Protein AF-A0A958KZ45-F1 (afdb_monomer_lite)

Foldseek 3Di:
DCPVLLVVLLVLVLQQQPDPVQQVAADLVCQQDPDPPHPGGHRPDDSVSNVVSLVVCVVVPQWHWDADPNDTGIHGPDPPPPPPPPCPDDD

Structure (mmCIF, N/CA/C/O backbone):
data_AF-A0A958KZ45-F1
#
_entry.id   AF-A0A958KZ45-F1
#
loop_
_atom_site.group_PDB
_atom_site.id
_atom_site.type_symbol
_atom_site.label_atom_id
_atom_site.label_alt_id
_atom_site.label_comp_id
_atom_site.label_asym_id
_atom_site.label_entity_id
_atom_site.label_seq_id
_atom_site.pdbx_PDB_ins_code
_atom_site.Cartn_x
_atom_site.Cartn_y
_atom_site.Cartn_z
_atom_site.occupancy
_atom_site.B_iso_or_equiv
_atom_site.auth_seq_id
_atom_site.auth_comp_id
_atom_site.auth_asym_id
_atom_site.auth_atom_id
_atom_site.pdbx_PDB_model_num
ATOM 1 N N . MET A 1 1 ? -16.585 16.253 4.698 1.00 50.50 1 MET A N 1
ATOM 2 C CA . MET A 1 1 ? -16.849 15.315 3.584 1.00 50.50 1 MET A CA 1
ATOM 3 C C . MET A 1 1 ? -15.533 14.641 3.187 1.00 50.50 1 MET A C 1
ATOM 5 O O . MET A 1 1 ? -15.089 14.784 2.063 1.00 50.50 1 MET A O 1
ATOM 9 N N . GLU A 1 2 ? -14.867 13.967 4.131 1.00 53.09 2 GLU A N 1
ATOM 10 C CA . GLU A 1 2 ? -13.486 13.459 3.954 1.00 53.09 2 GLU A CA 1
ATOM 11 C C . GLU A 1 2 ? -13.426 11.918 3.860 1.00 53.09 2 GLU A C 1
ATOM 13 O O . GLU A 1 2 ? -12.372 11.345 3.597 1.00 53.09 2 GLU A O 1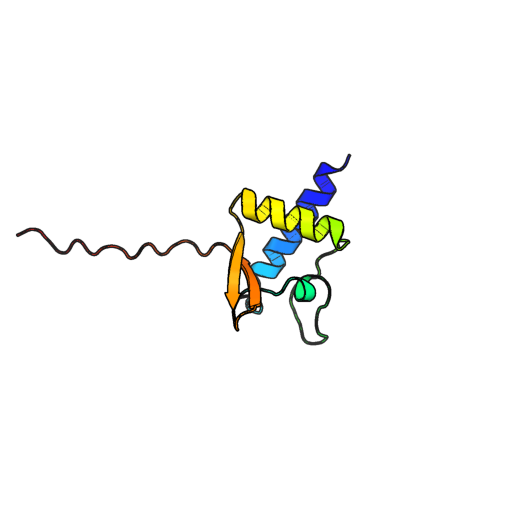
ATOM 18 N N . SER A 1 3 ? -14.562 11.243 4.074 1.00 56.31 3 SER A N 1
ATOM 19 C CA . SER A 1 3 ? -14.640 9.784 4.202 1.00 56.31 3 SER A CA 1
ATOM 20 C C . SER A 1 3 ? -14.555 9.061 2.853 1.00 56.31 3 SER A C 1
ATOM 22 O O . SER A 1 3 ? -13.781 8.124 2.725 1.00 56.31 3 SER A O 1
ATOM 24 N N . THR A 1 4 ? -15.220 9.570 1.810 1.00 61.44 4 THR A N 1
ATOM 25 C CA . THR A 1 4 ? -15.278 8.916 0.489 1.00 61.44 4 THR A CA 1
ATOM 26 C C . THR A 1 4 ? -13.950 8.939 -0.269 1.00 61.44 4 THR A C 1
ATOM 28 O O . THR A 1 4 ? -13.623 7.986 -0.963 1.00 61.44 4 THR A O 1
ATOM 31 N N . ALA A 1 5 ? -13.158 10.006 -0.112 1.00 66.56 5 ALA A N 1
ATOM 32 C CA . ALA A 1 5 ? -11.839 10.113 -0.740 1.00 66.56 5 ALA A CA 1
ATOM 33 C C . ALA A 1 5 ? -10.801 9.182 -0.095 1.00 66.56 5 ALA A C 1
ATOM 35 O O . ALA A 1 5 ? -9.817 8.823 -0.725 1.00 66.56 5 ALA A O 1
ATOM 36 N N . THR A 1 6 ? -10.992 8.812 1.175 1.00 75.00 6 THR A N 1
ATOM 37 C CA . THR A 1 6 ? -10.087 7.871 1.847 1.00 75.00 6 THR A CA 1
ATOM 38 C C . THR A 1 6 ? -10.420 6.434 1.454 1.00 75.00 6 THR A C 1
ATOM 40 O O . THR A 1 6 ? -9.506 5.646 1.244 1.00 75.00 6 THR A O 1
ATOM 43 N N . GLU A 1 7 ? -11.708 6.106 1.309 1.00 83.38 7 GLU A N 1
ATOM 44 C CA . GLU A 1 7 ? -12.163 4.790 0.840 1.00 83.38 7 GLU A CA 1
ATOM 45 C C . GLU A 1 7 ? -11.667 4.494 -0.579 1.00 83.38 7 GLU A C 1
ATOM 47 O O . GLU A 1 7 ? -11.042 3.461 -0.786 1.00 83.38 7 GLU A O 1
ATOM 52 N N . SER A 1 8 ? -11.784 5.447 -1.512 1.00 87.12 8 SER A N 1
ATOM 53 C CA . SER A 1 8 ? -11.272 5.255 -2.877 1.00 87.12 8 SER A CA 1
ATOM 54 C C . SER A 1 8 ? -9.763 4.981 -2.924 1.00 87.12 8 SER A C 1
ATOM 56 O O . SER A 1 8 ? -9.311 4.153 -3.704 1.00 87.12 8 SER A O 1
ATOM 58 N N . ILE A 1 9 ? -8.978 5.630 -2.056 1.00 93.00 9 ILE A N 1
ATOM 59 C CA . ILE A 1 9 ? -7.525 5.404 -1.972 1.00 93.00 9 ILE A CA 1
ATOM 60 C C . ILE A 1 9 ? -7.220 4.011 -1.410 1.00 93.00 9 ILE A C 1
ATOM 62 O O . ILE A 1 9 ? -6.251 3.377 -1.821 1.00 93.00 9 ILE A O 1
ATOM 66 N N . LYS A 1 10 ? -8.028 3.513 -0.467 1.00 93.56 10 LYS A N 1
ATOM 67 C CA . LYS A 1 10 ? -7.875 2.147 0.048 1.00 93.56 10 LYS A CA 1
ATOM 68 C C . LYS A 1 10 ? -8.108 1.114 -1.051 1.00 93.56 10 LYS A C 1
ATOM 70 O O . LYS A 1 10 ? -7.297 0.200 -1.173 1.00 93.56 10 LYS A O 1
ATOM 75 N N . ASP A 1 11 ? -9.156 1.285 -1.853 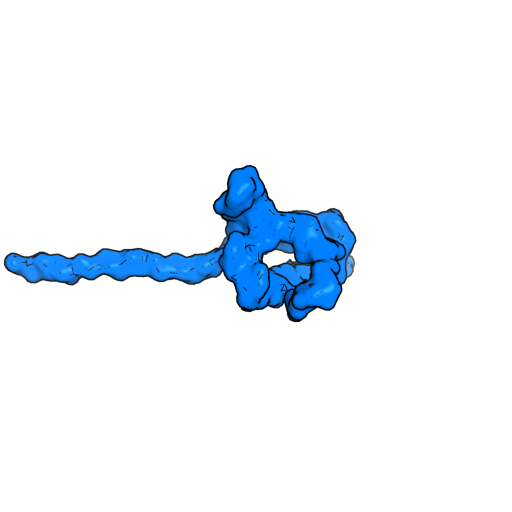1.00 93.19 11 ASP A N 1
ATOM 76 C CA . ASP A 1 11 ? -9.438 0.406 -2.993 1.00 93.19 11 ASP A CA 1
ATOM 77 C C . ASP A 1 11 ? -8.288 0.412 -4.013 1.00 93.19 11 ASP A C 1
ATOM 79 O O . ASP A 1 11 ? -7.856 -0.652 -4.455 1.00 93.19 11 ASP A O 1
ATOM 83 N N . GLU A 1 12 ? -7.724 1.584 -4.325 1.00 94.06 12 GLU A N 1
ATOM 84 C CA . GLU A 1 12 ? -6.542 1.698 -5.195 1.00 94.06 12 GLU A CA 1
ATOM 85 C C . GLU A 1 12 ? -5.326 0.959 -4.615 1.00 94.06 12 GLU A C 1
ATOM 87 O O . GLU A 1 12 ? -4.675 0.185 -5.316 1.00 94.06 12 GLU A O 1
ATOM 92 N N . ILE A 1 13 ? -5.034 1.134 -3.320 1.00 94.31 13 ILE A N 1
ATOM 93 C CA . ILE A 1 13 ? -3.937 0.427 -2.637 1.00 94.31 13 ILE A CA 1
ATOM 94 C C . ILE A 1 13 ? -4.137 -1.090 -2.704 1.00 94.31 13 ILE A C 1
ATOM 96 O O . ILE A 1 13 ? -3.183 -1.828 -2.958 1.00 94.31 13 ILE A O 1
ATOM 100 N N . LEU A 1 14 ? -5.360 -1.567 -2.468 1.00 93.81 14 LEU A N 1
ATOM 101 C CA . LEU A 1 14 ? -5.681 -2.991 -2.527 1.00 93.81 14 LEU A CA 1
ATOM 102 C C . LEU A 1 14 ? -5.557 -3.535 -3.951 1.00 93.81 14 LEU A C 1
ATOM 104 O O . LEU A 1 14 ? -5.013 -4.626 -4.127 1.00 93.81 14 LEU A O 1
ATOM 108 N N . ALA A 1 15 ? -5.990 -2.778 -4.961 1.00 92.62 15 ALA A N 1
ATOM 109 C CA . ALA A 1 15 ? -5.820 -3.143 -6.364 1.00 92.62 15 ALA A CA 1
ATOM 110 C C . ALA A 1 15 ? -4.334 -3.271 -6.733 1.00 92.62 15 ALA A C 1
ATOM 112 O O . ALA A 1 15 ? -3.933 -4.266 -7.336 1.00 92.62 15 ALA A O 1
ATOM 113 N N . VAL A 1 16 ? -3.506 -2.321 -6.291 1.00 93.50 16 VAL A N 1
ATOM 114 C CA . VAL A 1 16 ? -2.049 -2.354 -6.479 1.00 93.50 16 VAL A CA 1
ATOM 115 C C . VAL A 1 16 ? -1.416 -3.571 -5.811 1.00 93.50 16 VAL A C 1
ATOM 117 O O . VAL A 1 16 ? -0.616 -4.268 -6.429 1.00 93.50 16 VAL A O 1
ATOM 120 N N . LEU A 1 17 ? -1.781 -3.851 -4.560 1.00 93.12 17 LEU A N 1
ATOM 121 C CA . LEU A 1 17 ? -1.239 -4.982 -3.806 1.00 93.12 17 LEU A CA 1
ATOM 122 C C . LEU A 1 17 ? -1.764 -6.346 -4.279 1.00 93.12 17 LEU A C 1
ATOM 124 O O . LEU A 1 17 ? -1.183 -7.369 -3.928 1.00 93.12 17 LEU A O 1
ATOM 128 N N . SER A 1 18 ? -2.844 -6.366 -5.062 1.00 91.94 18 SER A N 1
ATOM 129 C CA . SER A 1 18 ? -3.377 -7.574 -5.706 1.00 91.94 18 SER A CA 1
ATOM 130 C C . SER A 1 18 ? -2.699 -7.888 -7.042 1.00 91.94 18 SER A C 1
ATOM 132 O O . SER A 1 18 ? -2.953 -8.948 -7.615 1.00 91.94 18 SER A O 1
ATOM 134 N N . HIS A 1 19 ? -1.871 -6.980 -7.565 1.00 92.12 19 HIS A N 1
ATOM 135 C CA . HIS A 1 19 ? -1.179 -7.179 -8.833 1.00 92.12 19 HIS A CA 1
ATOM 136 C C . HIS A 1 19 ? -0.048 -8.219 -8.692 1.00 92.12 19 HIS A C 1
ATOM 138 O O . HIS A 1 19 ? 0.634 -8.214 -7.666 1.00 92.12 19 HIS A O 1
ATOM 144 N N . PRO A 1 20 ? 0.222 -9.068 -9.707 1.00 88.31 20 PRO A N 1
ATOM 145 C CA . PRO A 1 20 ? 1.311 -10.052 -9.658 1.00 88.31 20 PRO A CA 1
ATOM 146 C C . PRO A 1 20 ? 2.690 -9.451 -9.352 1.00 88.31 20 PRO A C 1
ATOM 148 O O . PRO A 1 20 ? 3.480 -10.046 -8.632 1.00 88.31 20 PRO A O 1
ATOM 151 N N . GLU A 1 21 ? 2.964 -8.234 -9.825 1.00 86.69 21 GLU A N 1
ATOM 152 C CA . GLU A 1 21 ? 4.219 -7.519 -9.526 1.00 86.69 21 GLU A CA 1
ATOM 153 C C . GLU A 1 21 ? 4.380 -7.116 -8.046 1.00 86.69 21 GLU A C 1
ATOM 155 O O . GLU A 1 21 ? 5.460 -6.705 -7.629 1.00 86.69 21 GLU A O 1
ATOM 160 N N . ALA A 1 22 ? 3.319 -7.216 -7.242 1.00 88.88 22 ALA A N 1
ATOM 161 C CA . ALA A 1 22 ? 3.323 -6.935 -5.809 1.00 88.88 22 ALA A CA 1
ATOM 162 C C . ALA A 1 22 ? 3.312 -8.214 -4.945 1.00 88.88 22 ALA A C 1
ATOM 164 O O . ALA A 1 22 ? 3.029 -8.118 -3.749 1.00 88.88 22 ALA A O 1
ATOM 165 N N . GLU A 1 23 ? 3.608 -9.394 -5.512 1.00 84.25 23 GLU A N 1
ATOM 166 C CA . GLU A 1 23 ? 3.580 -10.691 -4.808 1.00 84.25 23 GLU A CA 1
ATOM 167 C C . GLU A 1 23 ? 4.412 -10.685 -3.510 1.00 84.25 23 GLU A C 1
ATOM 169 O O . GLU A 1 23 ? 3.922 -11.076 -2.445 1.00 84.25 23 GLU A O 1
ATOM 174 N N . ASP A 1 24 ? 5.634 -10.151 -3.566 1.00 86.38 24 ASP A N 1
ATOM 175 C CA . ASP A 1 24 ? 6.526 -10.007 -2.403 1.00 86.38 24 ASP A CA 1
ATOM 176 C C . ASP A 1 24 ? 6.160 -8.818 -1.490 1.00 86.38 24 ASP A C 1
ATOM 178 O O . ASP A 1 24 ? 6.709 -8.640 -0.396 1.00 86.38 24 ASP A O 1
ATOM 182 N N . GLY A 1 25 ? 5.182 -8.017 -1.909 1.00 90.62 25 GLY A N 1
ATOM 183 C CA . GLY A 1 25 ? 4.807 -6.746 -1.312 1.00 90.62 25 GLY A CA 1
ATOM 184 C C . GLY A 1 25 ? 5.513 -5.554 -1.950 1.00 90.62 25 GLY A C 1
ATOM 185 O O . GLY A 1 25 ? 6.376 -5.673 -2.815 1.00 90.62 25 GLY A O 1
ATOM 186 N N . LEU A 1 26 ? 5.129 -4.360 -1.506 1.00 92.75 26 LEU A N 1
ATOM 187 C CA . LEU A 1 26 ? 5.623 -3.100 -2.047 1.00 92.75 26 LEU A CA 1
ATOM 188 C C . LEU A 1 26 ? 6.240 -2.221 -0.974 1.00 92.75 26 LEU A C 1
ATOM 190 O O . LEU A 1 26 ? 5.697 -2.058 0.119 1.00 92.75 26 LEU A O 1
ATOM 194 N N . TYR A 1 27 ? 7.350 -1.576 -1.317 1.00 92.88 27 TYR A N 1
ATOM 195 C CA . TYR A 1 27 ? 7.885 -0.472 -0.530 1.00 92.88 27 TYR A CA 1
ATOM 196 C C . TYR A 1 27 ? 6.943 0.729 -0.584 1.00 92.88 27 TYR A C 1
ATOM 198 O O . TYR A 1 27 ? 6.326 0.990 -1.614 1.00 92.88 27 TYR A O 1
ATOM 206 N N . LEU A 1 28 ? 6.923 1.544 0.477 1.00 91.44 28 LEU A N 1
ATOM 207 C CA . LEU A 1 28 ? 6.114 2.772 0.520 1.00 91.44 28 LEU A CA 1
ATOM 208 C C . LEU A 1 28 ? 6.312 3.658 -0.723 1.00 91.44 28 LEU A C 1
ATOM 210 O O . LEU A 1 28 ? 5.357 4.203 -1.267 1.00 91.44 28 LEU A O 1
ATOM 214 N N . ARG A 1 29 ? 7.562 3.788 -1.186 1.00 90.31 29 ARG A N 1
ATOM 215 C CA . ARG A 1 29 ? 7.908 4.614 -2.350 1.00 90.31 29 ARG A CA 1
ATOM 216 C C . ARG A 1 29 ? 7.277 4.094 -3.650 1.00 90.31 29 ARG A C 1
ATOM 218 O O . ARG A 1 29 ? 6.923 4.898 -4.502 1.00 90.31 29 ARG A O 1
ATOM 225 N N . ASN A 1 30 ? 7.083 2.782 -3.776 1.00 90.81 30 ASN A N 1
ATOM 226 C CA . ASN A 1 30 ? 6.593 2.138 -4.997 1.00 90.81 30 ASN A CA 1
ATOM 227 C C . ASN A 1 30 ? 5.083 2.334 -5.215 1.00 90.81 30 ASN A C 1
ATOM 229 O O . ASN A 1 30 ? 4.575 1.935 -6.260 1.00 90.81 30 ASN A O 1
ATOM 233 N N . PHE A 1 31 ? 4.368 2.915 -4.243 1.00 90.19 31 PHE A N 1
ATOM 234 C CA . PHE A 1 31 ? 2.985 3.374 -4.413 1.00 90.19 31 PHE A CA 1
ATOM 235 C C . PHE A 1 31 ? 2.899 4.756 -5.069 1.00 90.19 31 PHE A C 1
ATOM 237 O O . PHE A 1 31 ? 1.877 5.090 -5.651 1.00 90.19 31 PHE A O 1
ATOM 244 N N . LEU A 1 32 ? 3.950 5.574 -4.933 1.00 86.38 32 LEU A N 1
ATOM 245 C CA . LEU A 1 32 ? 4.000 6.946 -5.453 1.00 86.38 32 LEU A CA 1
ATOM 246 C C . LEU A 1 32 ? 4.807 7.052 -6.750 1.00 86.38 32 LEU A C 1
ATOM 248 O O . LEU A 1 32 ? 4.637 8.007 -7.501 1.00 86.38 32 LEU A O 1
ATOM 252 N N . PHE A 1 33 ? 5.712 6.103 -6.981 1.00 85.12 33 PHE A N 1
ATOM 253 C CA . PHE A 1 33 ? 6.595 6.077 -8.137 1.00 85.12 33 PHE A CA 1
ATOM 254 C C . PHE A 1 33 ? 6.465 4.723 -8.829 1.00 85.12 33 PHE A C 1
ATOM 256 O O . PHE A 1 33 ? 7.005 3.723 -8.350 1.00 85.12 33 PHE A O 1
ATOM 263 N N . LEU A 1 34 ? 5.736 4.708 -9.942 1.00 83.44 34 LEU A N 1
ATOM 264 C CA . LEU A 1 34 ? 5.693 3.579 -10.863 1.00 83.44 34 LEU A CA 1
ATOM 265 C C . LEU A 1 34 ? 6.859 3.687 -11.842 1.00 83.44 34 LEU A C 1
ATOM 267 O O . LEU A 1 34 ? 7.218 4.779 -12.296 1.00 83.44 34 LEU A O 1
ATOM 271 N N . HIS A 1 35 ? 7.487 2.553 -12.131 1.00 79.19 35 HIS A N 1
ATOM 272 C CA . HIS A 1 35 ? 8.472 2.487 -13.202 1.00 79.19 35 HIS A CA 1
ATOM 273 C C . HIS A 1 35 ? 7.752 2.496 -14.559 1.00 79.19 35 HIS A C 1
ATOM 275 O O . HIS A 1 35 ? 6.585 2.146 -14.652 1.00 79.19 35 HIS A O 1
ATOM 281 N N . PHE A 1 36 ? 8.432 2.909 -15.632 1.00 73.31 36 PHE A N 1
ATOM 282 C CA . PHE A 1 36 ? 7.811 2.982 -16.966 1.00 73.31 36 PHE A CA 1
ATOM 283 C C . PHE A 1 36 ? 7.314 1.618 -17.482 1.00 73.31 36 PHE A C 1
ATOM 285 O O . PHE A 1 36 ? 6.403 1.564 -18.298 1.00 73.31 36 PHE A O 1
ATOM 292 N N . GLU A 1 37 ? 7.928 0.532 -17.017 1.00 78.62 37 GLU A N 1
ATOM 293 C CA . GLU A 1 37 ? 7.584 -0.849 -17.379 1.00 78.62 37 GLU A CA 1
ATOM 294 C C . GLU A 1 37 ? 6.544 -1.472 -16.438 1.00 78.62 37 GLU A C 1
ATOM 296 O O . GLU A 1 37 ? 6.203 -2.637 -16.595 1.00 78.62 37 GLU A O 1
ATOM 301 N N . ASP A 1 38 ? 6.082 -0.716 -15.446 1.00 80.19 38 ASP A N 1
ATOM 302 C CA . ASP A 1 38 ? 5.215 -1.194 -14.381 1.00 80.19 38 ASP A CA 1
ATOM 303 C C . ASP A 1 38 ? 3.752 -1.146 -14.824 1.00 80.19 38 ASP A C 1
ATOM 305 O O . ASP A 1 38 ? 3.236 -0.075 -15.159 1.00 80.19 38 ASP A O 1
ATOM 309 N N . GLU A 1 39 ? 3.081 -2.297 -14.839 1.00 85.50 39 GLU A N 1
ATOM 310 C CA . GLU A 1 39 ? 1.675 -2.384 -15.253 1.00 85.50 39 GLU A CA 1
ATOM 311 C C . GLU A 1 39 ? 0.707 -2.239 -14.065 1.00 85.50 39 GLU A C 1
ATOM 313 O O . GLU A 1 39 ? -0.517 -2.308 -14.236 1.00 85.50 39 GLU A O 1
ATOM 318 N N . ARG A 1 40 ? 1.229 -2.010 -12.847 1.00 89.38 40 ARG A N 1
ATOM 319 C CA . ARG A 1 40 ? 0.399 -1.809 -11.654 1.00 89.38 40 ARG A CA 1
ATOM 320 C C . ARG A 1 40 ? -0.453 -0.540 -11.794 1.00 89.38 40 ARG A C 1
ATOM 322 O O . ARG A 1 40 ? 0.013 0.473 -12.318 1.00 89.38 40 ARG A O 1
ATOM 329 N N . PRO A 1 41 ? -1.690 -0.547 -11.264 1.00 87.75 41 PRO A N 1
ATOM 330 C CA . PRO A 1 41 ? -2.507 0.659 -11.239 1.00 87.75 41 PRO A CA 1
ATOM 331 C C . PRO A 1 41 ? -1.842 1.771 -10.412 1.00 87.75 41 PRO A C 1
ATOM 333 O O . PRO A 1 41 ? -1.098 1.513 -9.467 1.00 87.75 41 PRO A O 1
ATOM 336 N N . GLU A 1 42 ? -2.120 3.030 -10.745 1.00 87.38 42 GLU A N 1
ATOM 337 C CA . GLU A 1 42 ? -1.607 4.165 -9.972 1.00 87.38 42 GLU A CA 1
ATOM 338 C C . GLU A 1 42 ? -2.477 4.431 -8.736 1.00 87.38 42 GLU A C 1
ATOM 340 O O . GLU A 1 42 ? -3.703 4.320 -8.794 1.00 87.38 42 GLU A O 1
ATOM 345 N N . VAL A 1 43 ? -1.852 4.835 -7.624 1.00 90.00 43 VAL A N 1
ATOM 346 C CA . VAL A 1 43 ? -2.572 5.326 -6.439 1.00 90.00 43 VAL A CA 1
ATOM 347 C C . VAL A 1 43 ? -2.592 6.849 -6.455 1.00 90.00 43 VAL A C 1
ATOM 349 O O . VAL A 1 43 ? -1.554 7.505 -6.320 1.00 90.00 43 VAL A O 1
ATOM 352 N N . HIS A 1 44 ? -3.782 7.435 -6.549 1.00 89.56 44 HIS A N 1
ATOM 353 C CA . HIS A 1 44 ? -3.968 8.880 -6.637 1.00 89.56 44 HIS A CA 1
ATOM 354 C C . HIS A 1 44 ? -4.101 9.490 -5.242 1.00 89.56 44 HIS A C 1
ATOM 356 O O . HIS A 1 44 ? -5.174 9.903 -4.796 1.00 89.56 44 HIS A O 1
ATOM 362 N N . ALA A 1 45 ? -2.977 9.575 -4.533 1.00 88.62 45 ALA A N 1
ATOM 363 C CA . ALA A 1 45 ? -2.947 10.085 -3.170 1.00 88.62 45 ALA A CA 1
ATOM 364 C C . ALA A 1 45 ? -1.729 10.972 -2.901 1.00 88.62 45 ALA A C 1
ATOM 366 O O . ALA A 1 45 ? -0.609 10.691 -3.323 1.00 88.62 45 ALA A O 1
ATOM 367 N N . SER A 1 46 ? -1.915 12.016 -2.088 1.00 90.62 46 SER A N 1
ATOM 368 C CA . SER A 1 46 ? -0.768 12.654 -1.433 1.00 90.62 46 SER A CA 1
ATOM 369 C C . SER A 1 46 ? -0.122 11.688 -0.434 1.00 90.62 46 SER A C 1
ATOM 371 O O . SER A 1 46 ? -0.798 10.831 0.139 1.00 90.62 46 SER A O 1
ATOM 373 N N . SER A 1 47 ? 1.161 11.879 -0.114 1.00 89.56 47 SER A N 1
ATOM 374 C CA . SER A 1 47 ? 1.863 11.024 0.859 1.00 89.56 47 SER A CA 1
ATOM 375 C C . SER A 1 47 ? 1.147 10.946 2.215 1.00 89.56 47 SER A C 1
ATOM 377 O O . SER A 1 47 ? 1.136 9.895 2.851 1.00 89.56 47 SER A O 1
ATOM 379 N N . LYS A 1 48 ? 0.496 12.035 2.657 1.00 91.06 48 LYS A N 1
ATOM 380 C CA . LYS A 1 48 ? -0.281 12.055 3.907 1.00 91.06 48 LYS A CA 1
ATOM 381 C C . LYS A 1 48 ? -1.540 11.186 3.817 1.00 91.06 48 LYS A C 1
ATOM 383 O O . LYS A 1 48 ? -1.850 10.480 4.774 1.00 91.06 48 LYS A O 1
ATOM 388 N N . GLN A 1 49 ? -2.261 11.242 2.696 1.00 92.50 49 GLN A N 1
ATOM 389 C CA . GLN A 1 49 ? -3.456 10.422 2.480 1.00 92.50 49 GLN A CA 1
ATOM 390 C C . GLN A 1 49 ? -3.092 8.943 2.333 1.00 92.50 49 GLN A C 1
ATOM 392 O O . GLN A 1 49 ? -3.718 8.112 2.984 1.00 92.50 49 GLN A O 1
ATOM 397 N N . LEU A 1 50 ? -2.032 8.636 1.579 1.00 92.25 50 LEU A N 1
ATOM 398 C CA . LEU A 1 50 ? -1.503 7.281 1.422 1.00 92.25 50 LEU A CA 1
ATOM 399 C C . LEU A 1 50 ? -1.146 6.665 2.781 1.00 92.25 50 LEU A C 1
ATOM 401 O O . LEU A 1 50 ? -1.624 5.588 3.122 1.00 92.25 50 LEU A O 1
ATOM 405 N N . MET A 1 51 ? -0.368 7.376 3.604 1.00 93.19 51 MET A N 1
ATOM 406 C CA . MET A 1 51 ? 0.015 6.894 4.937 1.00 93.19 51 MET A CA 1
ATOM 407 C C . MET A 1 51 ? -1.188 6.682 5.859 1.00 93.19 51 MET A C 1
ATOM 409 O O . MET A 1 51 ? -1.194 5.749 6.662 1.00 93.19 51 MET A O 1
ATOM 413 N N . ARG A 1 52 ? -2.211 7.540 5.771 1.00 93.69 52 ARG A N 1
ATOM 414 C CA . ARG A 1 52 ? -3.454 7.358 6.529 1.00 93.69 52 ARG A CA 1
ATOM 415 C C . ARG A 1 52 ? -4.195 6.101 6.069 1.00 93.69 52 ARG A C 1
ATOM 417 O O . ARG A 1 52 ? -4.537 5.281 6.913 1.00 93.69 52 ARG A O 1
ATOM 424 N N . ALA A 1 53 ? -4.389 5.933 4.762 1.00 94.06 53 ALA A N 1
ATOM 425 C CA . ALA A 1 53 ? -5.085 4.784 4.191 1.00 94.06 53 ALA A CA 1
ATOM 426 C C . ALA A 1 53 ? -4.365 3.460 4.497 1.00 94.06 53 ALA A C 1
ATOM 428 O O . ALA A 1 53 ? -5.011 2.517 4.944 1.00 94.06 53 ALA A O 1
ATOM 429 N N . LEU A 1 54 ? -3.032 3.414 4.372 1.00 94.38 54 LEU A N 1
ATOM 430 C CA . LEU A 1 54 ? -2.218 2.251 4.749 1.00 94.38 54 LEU A CA 1
ATOM 431 C C . LEU A 1 54 ? -2.379 1.894 6.232 1.00 94.38 54 LEU A C 1
ATOM 433 O O . LEU A 1 54 ? -2.591 0.731 6.559 1.00 94.38 54 LEU A O 1
ATOM 437 N N . ASN A 1 55 ? -2.311 2.877 7.137 1.00 94.00 55 ASN A N 1
ATOM 438 C CA . ASN A 1 55 ? -2.504 2.626 8.570 1.00 94.00 55 ASN A CA 1
ATOM 439 C C . ASN A 1 55 ? -3.905 2.097 8.883 1.00 94.00 55 ASN A C 1
ATOM 441 O O . ASN A 1 55 ? -4.051 1.212 9.724 1.00 94.00 55 ASN A O 1
ATOM 445 N N . GLU A 1 56 ? -4.930 2.637 8.224 1.00 94.56 56 GLU A N 1
ATOM 446 C CA . GLU A 1 56 ? -6.292 2.141 8.381 1.00 94.56 56 GLU A CA 1
ATOM 447 C C . GLU A 1 56 ? -6.418 0.702 7.855 1.00 94.56 56 GLU A C 1
ATOM 449 O O . GLU A 1 56 ? -6.881 -0.144 8.605 1.00 94.56 56 GLU A O 1
ATOM 454 N N . LEU A 1 57 ? -5.897 0.378 6.664 1.00 94.31 57 LEU A N 1
ATOM 455 C CA . LEU A 1 57 ? -5.900 -0.992 6.117 1.00 94.31 57 LEU A CA 1
ATOM 456 C C . LEU A 1 57 ? -5.122 -1.996 6.983 1.00 94.31 57 LEU A C 1
ATOM 458 O O . LEU A 1 57 ? -5.516 -3.154 7.105 1.00 94.31 57 LEU A O 1
ATOM 462 N N . ILE A 1 58 ? -4.020 -1.571 7.610 1.00 94.31 58 ILE A N 1
ATOM 463 C CA . ILE A 1 58 ? -3.276 -2.404 8.569 1.00 94.31 58 ILE A CA 1
ATOM 464 C C . ILE A 1 58 ? -4.124 -2.674 9.812 1.00 94.31 58 ILE A C 1
ATOM 466 O O . ILE A 1 58 ? -4.151 -3.797 10.314 1.00 94.31 58 ILE A O 1
ATOM 470 N N . ARG A 1 59 ? -4.802 -1.642 10.325 1.00 93.56 59 ARG A N 1
ATOM 471 C CA . ARG A 1 59 ? -5.665 -1.753 11.506 1.00 93.56 59 ARG A CA 1
ATOM 472 C C . ARG A 1 59 ? -6.893 -2.619 11.228 1.00 93.56 59 ARG A C 1
ATOM 474 O O . ARG A 1 59 ? -7.285 -3.393 12.098 1.00 93.56 59 ARG A O 1
ATOM 481 N N . ASP A 1 60 ? -7.472 -2.476 10.042 1.00 90.69 60 ASP A N 1
ATOM 482 C CA . ASP A 1 60 ? -8.647 -3.218 9.583 1.00 90.69 60 ASP A CA 1
ATOM 483 C C . ASP A 1 60 ? -8.257 -4.676 9.223 1.00 90.69 60 ASP A C 1
ATOM 485 O O . ASP A 1 60 ? -9.069 -5.597 9.316 1.00 90.69 60 ASP A O 1
ATOM 489 N N . GLY A 1 61 ? -6.965 -4.917 8.967 1.00 92.12 61 GLY A N 1
ATOM 490 C CA . GLY A 1 61 ? -6.370 -6.242 8.803 1.00 92.12 61 GLY A CA 1
ATOM 491 C C . GLY A 1 61 ? -6.360 -6.746 7.362 1.00 92.12 61 GLY A C 1
ATOM 492 O O . GLY A 1 61 ? -6.085 -7.928 7.151 1.00 92.12 61 GLY A O 1
ATOM 493 N N . ASP A 1 62 ? -6.633 -5.877 6.392 1.00 92.31 62 ASP A N 1
ATOM 494 C CA . ASP A 1 62 ? -6.628 -6.190 4.958 1.00 92.31 62 ASP A CA 1
ATOM 495 C C . ASP A 1 62 ? -5.200 -6.342 4.412 1.00 92.31 62 ASP A C 1
ATOM 497 O O . ASP A 1 62 ? -4.921 -7.167 3.537 1.00 92.31 62 ASP A O 1
ATOM 501 N N . ILE A 1 63 ? -4.261 -5.580 4.979 1.00 94.50 63 ILE A N 1
ATOM 502 C CA . ILE A 1 63 ? -2.839 -5.622 4.624 1.00 94.50 63 ILE A CA 1
ATOM 503 C C . ILE A 1 63 ? -1.976 -5.806 5.871 1.00 94.50 63 ILE A C 1
ATOM 505 O O . ILE A 1 63 ? -2.396 -5.548 7.000 1.00 94.50 63 ILE A O 1
ATOM 509 N N . ARG A 1 64 ? -0.729 -6.234 5.676 1.00 93.88 64 ARG A N 1
ATOM 510 C CA . ARG A 1 64 ? 0.256 -6.383 6.753 1.00 93.88 64 ARG A CA 1
ATOM 511 C C . ARG A 1 64 ? 1.603 -5.805 6.358 1.00 93.88 64 ARG A C 1
ATOM 513 O O . ARG A 1 64 ? 1.991 -5.836 5.191 1.00 93.88 64 ARG A O 1
ATOM 520 N N . ILE A 1 65 ? 2.333 -5.351 7.370 1.00 93.06 65 ILE A N 1
ATOM 521 C CA . ILE A 1 65 ? 3.743 -5.008 7.236 1.00 93.06 65 ILE A CA 1
ATOM 522 C C . ILE A 1 65 ? 4.566 -6.299 7.270 1.00 93.06 65 ILE A C 1
ATOM 524 O O . ILE A 1 65 ? 4.309 -7.195 8.081 1.00 93.06 65 ILE A O 1
ATOM 528 N N . ALA A 1 66 ? 5.545 -6.400 6.382 1.00 90.06 66 ALA A N 1
ATOM 529 C CA . ALA A 1 66 ? 6.522 -7.475 6.354 1.00 90.06 66 ALA A CA 1
ATOM 530 C C . ALA A 1 66 ? 7.930 -6.928 6.136 1.00 90.06 66 ALA A C 1
ATOM 532 O O . ALA A 1 66 ? 8.117 -5.744 5.853 1.00 90.06 66 ALA A O 1
ATOM 533 N N . SER A 1 67 ? 8.905 -7.819 6.265 1.00 87.56 67 SER A N 1
ATOM 534 C CA . SER A 1 67 ? 10.298 -7.538 5.956 1.00 87.56 67 SER A CA 1
ATOM 535 C C . SER A 1 67 ? 10.696 -8.313 4.707 1.00 87.56 67 SER A C 1
ATOM 537 O O . SER A 1 67 ? 10.501 -9.528 4.660 1.00 87.56 67 SER A O 1
ATOM 539 N N . PHE A 1 68 ? 11.243 -7.608 3.722 1.00 85.06 68 PHE A N 1
ATOM 540 C CA . PHE A 1 68 ? 11.850 -8.174 2.521 1.00 85.06 68 PHE A CA 1
ATOM 541 C C . PHE A 1 68 ? 13.175 -7.451 2.282 1.00 85.06 68 PHE A C 1
ATOM 543 O O . PHE A 1 68 ? 13.196 -6.220 2.239 1.00 85.06 68 PHE A O 1
ATOM 550 N N . ASP A 1 69 ? 14.269 -8.208 2.183 1.00 87.06 69 ASP A N 1
ATOM 551 C CA . ASP A 1 69 ? 15.634 -7.673 2.045 1.00 87.06 69 ASP A CA 1
ATOM 552 C C . ASP A 1 69 ? 15.985 -6.624 3.128 1.00 87.06 69 ASP A C 1
ATOM 554 O O . ASP A 1 69 ? 16.407 -5.507 2.840 1.00 87.06 69 ASP A O 1
ATOM 558 N N . ASP A 1 70 ? 15.685 -6.945 4.397 1.00 85.88 70 ASP A N 1
ATOM 559 C CA . ASP A 1 70 ? 15.831 -6.061 5.573 1.00 85.88 70 ASP A CA 1
ATOM 560 C C . ASP A 1 70 ? 15.074 -4.717 5.497 1.00 85.88 70 ASP A C 1
ATOM 562 O O . ASP A 1 70 ? 15.268 -3.819 6.322 1.00 85.88 70 ASP A O 1
ATOM 566 N N . GLN A 1 71 ? 14.150 -4.577 4.546 1.00 86.75 71 GLN A N 1
ATOM 567 C CA . GLN A 1 71 ? 13.339 -3.381 4.349 1.00 86.75 71 GLN A CA 1
ATOM 568 C C . GLN A 1 71 ? 11.850 -3.649 4.590 1.00 86.75 71 GLN A C 1
ATOM 570 O O . GLN A 1 71 ? 11.353 -4.768 4.479 1.00 86.75 71 GLN A O 1
ATOM 575 N N . VAL A 1 72 ? 11.124 -2.584 4.934 1.00 90.94 72 VAL A N 1
ATOM 576 C CA . VAL A 1 72 ? 9.688 -2.627 5.231 1.00 90.94 72 VAL A CA 1
ATOM 577 C C . VAL A 1 72 ? 8.882 -2.639 3.936 1.00 90.94 72 VAL A C 1
ATOM 579 O O . VAL A 1 72 ? 8.941 -1.681 3.162 1.00 90.94 72 VAL A O 1
ATOM 582 N N . VAL A 1 73 ? 8.075 -3.683 3.752 1.00 94.44 73 VAL A N 1
ATOM 583 C CA . VAL A 1 73 ? 7.121 -3.804 2.642 1.00 94.44 73 VAL A CA 1
ATOM 584 C C . VAL A 1 73 ? 5.692 -3.967 3.152 1.00 94.44 73 VAL A C 1
ATOM 586 O O . VAL A 1 73 ? 5.449 -4.497 4.240 1.00 94.44 73 VAL A O 1
ATOM 589 N N . PHE A 1 74 ? 4.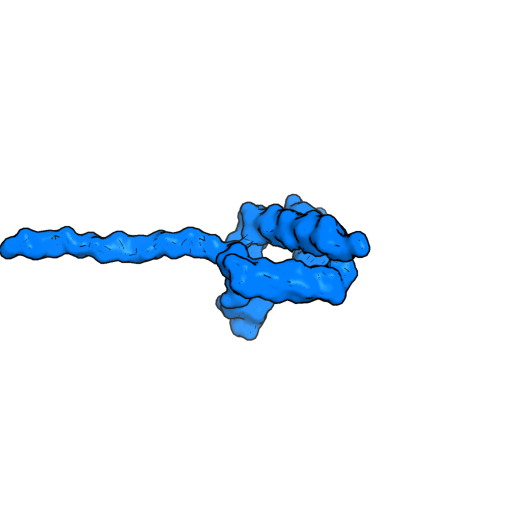737 -3.512 2.350 1.00 94.56 74 PHE A N 1
ATOM 590 C CA . PHE A 1 74 ? 3.305 -3.692 2.559 1.00 94.56 74 PHE A CA 1
ATOM 591 C C . PHE A 1 74 ? 2.828 -4.798 1.630 1.00 94.56 74 PHE A C 1
ATOM 593 O O . PHE A 1 74 ? 3.109 -4.758 0.437 1.00 94.56 74 PHE A O 1
ATOM 600 N N . ARG A 1 75 ? 2.109 -5.781 2.162 1.00 93.88 75 ARG A N 1
ATOM 601 C CA . ARG A 1 75 ? 1.560 -6.891 1.373 1.00 93.88 75 ARG A CA 1
ATOM 602 C C . ARG A 1 75 ? 0.124 -7.163 1.771 1.00 93.88 75 ARG A C 1
ATOM 604 O O . ARG A 1 75 ? -0.243 -6.923 2.928 1.00 93.88 75 ARG A O 1
ATOM 611 N N . LEU A 1 76 ? -0.659 -7.724 0.852 1.00 92.88 76 LEU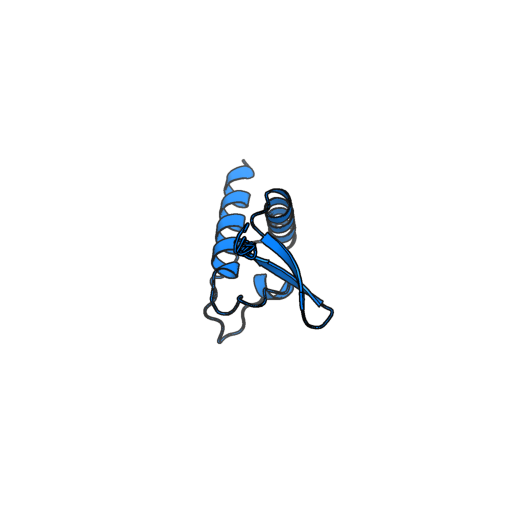 A N 1
ATOM 612 C CA . LEU A 1 76 ? -1.963 -8.269 1.211 1.00 92.88 76 LEU A CA 1
ATOM 613 C C . LEU A 1 76 ? -1.805 -9.273 2.350 1.00 92.88 76 LEU A C 1
ATOM 615 O O . LEU A 1 76 ? -0.805 -10.005 2.466 1.00 92.88 76 LEU A O 1
ATOM 619 N N . LYS A 1 77 ? -2.812 -9.324 3.213 1.00 86.44 77 LYS A N 1
ATOM 620 C CA . LYS A 1 77 ? -2.947 -10.458 4.109 1.00 86.44 77 LYS A CA 1
ATOM 621 C C . LYS A 1 77 ? -3.237 -11.678 3.241 1.00 86.44 77 LYS A C 1
ATOM 623 O O . LYS A 1 77 ? -4.364 -11.883 2.807 1.00 86.44 77 LYS A O 1
ATOM 628 N N . SER A 1 78 ? -2.212 -12.491 2.980 1.00 68.00 78 SER A N 1
ATOM 629 C CA . SER A 1 78 ? -2.431 -13.821 2.420 1.00 68.00 78 SER A CA 1
ATOM 630 C C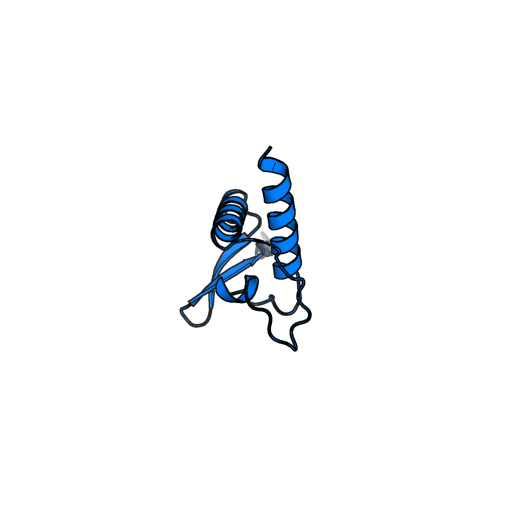 . SER A 1 78 ? -3.475 -14.507 3.302 1.00 68.00 78 SER A C 1
ATOM 632 O O . SER A 1 78 ? -3.319 -14.448 4.534 1.00 68.00 78 SER A O 1
ATOM 634 N N . PRO A 1 79 ? -4.523 -15.137 2.738 1.00 53.31 79 PRO A N 1
ATOM 635 C CA . PRO A 1 79 ? -5.303 -16.072 3.523 1.00 53.31 79 PRO A CA 1
ATOM 636 C C . PRO A 1 79 ? -4.276 -17.044 4.084 1.00 53.31 79 PRO A C 1
ATOM 638 O O . PRO A 1 79 ? -3.475 -17.611 3.338 1.00 53.31 79 PRO A O 1
ATOM 641 N N . LEU 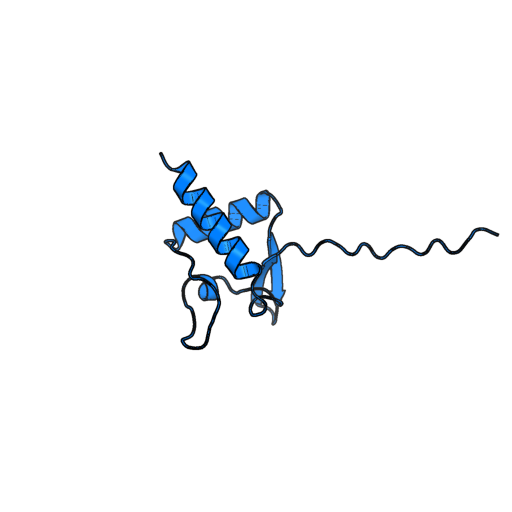A 1 80 ? -4.200 -17.122 5.411 1.00 47.09 80 LEU A N 1
ATOM 642 C CA . LEU A 1 80 ? -3.459 -18.187 6.051 1.00 47.09 80 LEU A CA 1
ATOM 643 C C . LEU A 1 80 ? -4.023 -19.457 5.420 1.00 47.09 80 LEU A C 1
ATOM 645 O O . LEU A 1 80 ? -5.157 -19.836 5.700 1.00 47.09 80 LEU A O 1
ATOM 649 N N . VAL A 1 81 ? -3.247 -20.104 4.551 1.00 48.84 81 VAL A N 1
ATOM 650 C CA . VAL A 1 81 ? -3.296 -21.552 4.501 1.00 48.84 81 VAL A CA 1
ATOM 651 C C . VAL A 1 81 ? -2.796 -21.911 5.889 1.00 48.84 81 VAL A C 1
ATOM 653 O O . VAL A 1 81 ? -1.591 -21.989 6.128 1.00 48.84 81 VAL A O 1
ATOM 656 N N . GLU A 1 82 ? -3.714 -21.951 6.858 1.00 45.53 82 GLU A N 1
ATOM 657 C CA . GLU A 1 82 ? -3.449 -22.654 8.096 1.00 45.53 82 GLU A CA 1
ATOM 658 C C . GLU A 1 82 ? -2.895 -23.994 7.623 1.00 45.53 82 GLU A C 1
ATOM 660 O O . GLU A 1 82 ? -3.522 -24.607 6.748 1.00 45.53 82 GLU A O 1
ATOM 665 N N . PRO A 1 83 ? -1.695 -24.418 8.060 1.00 47.38 83 PRO A N 1
ATOM 666 C CA . PRO A 1 83 ? -1.300 -25.781 7.789 1.00 47.38 83 PRO A CA 1
ATOM 667 C C . PRO A 1 83 ? -2.472 -26.602 8.308 1.00 47.38 83 PRO A C 1
ATOM 669 O O . PRO A 1 83 ? -2.763 -26.546 9.504 1.00 47.38 83 PRO A O 1
ATOM 672 N N . MET A 1 84 ? -3.214 -27.254 7.403 1.00 48.56 84 MET A N 1
ATOM 673 C CA . MET A 1 84 ? -4.134 -28.306 7.788 1.00 48.56 84 MET A CA 1
ATOM 674 C C . MET A 1 84 ? -3.235 -29.225 8.587 1.00 48.56 84 MET A C 1
ATOM 676 O O . MET A 1 84 ? -2.376 -29.906 8.028 1.00 48.56 84 MET A O 1
ATOM 680 N N . ALA A 1 85 ? -3.333 -29.125 9.911 1.00 55.62 85 ALA A N 1
ATOM 681 C CA . ALA A 1 85 ? -2.805 -30.119 10.795 1.00 55.62 85 ALA A CA 1
ATOM 682 C C . ALA A 1 85 ? -3.571 -31.351 10.355 1.00 55.62 85 ALA A C 1
ATOM 684 O O . ALA A 1 85 ? -4.753 -31.510 10.663 1.00 55.62 85 ALA A O 1
ATOM 685 N N . THR A 1 86 ? -2.928 -32.138 9.500 1.00 52.84 86 THR A N 1
ATOM 686 C CA . THR A 1 86 ? -3.350 -33.477 9.179 1.00 52.84 86 THR A CA 1
ATOM 687 C C . THR A 1 86 ? -3.340 -34.188 10.518 1.00 52.84 86 THR A C 1
ATOM 689 O O . THR A 1 86 ? -2.315 -34.680 10.983 1.00 52.84 86 THR A O 1
ATOM 692 N N . ALA A 1 87 ? -4.485 -34.156 11.193 1.00 55.44 87 ALA A N 1
ATOM 693 C CA . ALA A 1 87 ? -4.846 -35.119 12.202 1.00 55.44 87 ALA A CA 1
ATOM 694 C C . ALA A 1 87 ? -5.035 -36.443 11.457 1.00 55.44 87 ALA A C 1
ATOM 696 O O . ALA A 1 87 ? -6.152 -36.901 11.230 1.00 55.44 87 ALA A O 1
ATOM 697 N N . GLU A 1 88 ? -3.928 -37.016 10.992 1.00 48.53 88 GLU A N 1
ATOM 698 C CA . GLU A 1 88 ? -3.875 -38.444 10.754 1.00 48.53 88 GLU A CA 1
ATOM 699 C C . GLU A 1 88 ? -3.958 -39.116 12.131 1.00 48.53 88 GLU A C 1
ATOM 701 O O . GLU A 1 88 ? -3.307 -38.689 13.086 1.00 48.53 88 GLU A O 1
ATOM 706 N N . GLY A 1 89 ? -4.898 -40.063 12.223 1.00 48.03 89 GLY A N 1
ATOM 707 C CA . GLY A 1 89 ? -5.545 -40.587 13.433 1.00 48.03 89 GLY A CA 1
ATOM 708 C C . GLY A 1 89 ? -4.601 -40.997 14.570 1.00 48.03 89 GLY A C 1
ATOM 709 O O . GLY A 1 89 ? -3.441 -41.317 14.364 1.00 48.03 89 GLY A O 1
ATOM 710 N N . LEU A 1 90 ? -5.021 -41.017 15.839 1.00 49.91 90 LEU A N 1
ATOM 711 C CA . LEU A 1 90 ? -6.184 -41.761 16.343 1.00 49.91 90 LEU A CA 1
ATOM 712 C C . LEU A 1 90 ? -6.331 -43.120 15.638 1.00 49.91 90 LEU A C 1
ATOM 714 O O . LEU A 1 90 ? -7.226 -43.297 14.815 1.00 49.91 90 LEU A O 1
ATOM 718 N N . LEU A 1 91 ? -5.412 -44.046 15.931 1.00 56.72 91 LEU A N 1
ATOM 719 C CA . LEU A 1 91 ? -5.660 -45.344 16.588 1.00 56.72 91 LEU A CA 1
ATOM 720 C C . LEU A 1 91 ? -4.370 -46.173 16.654 1.00 56.72 91 LEU A C 1
ATOM 722 O O . LEU A 1 91 ? -3.680 -46.282 15.619 1.00 56.72 91 LEU A O 1
#

Sequence (91 aa):
MESTATESIKDEILAVLSHPEAEDGLYLRNFLFLHFEDERPEVHASSKQLMRALNELIRDGDIRIASFDDQVVFRLKSPLVEPMATAEGLL

pLDDT: mean 82.16, std 15.63, range [45.53, 94.56]

Radius of gyration: 16.31 Å; chains: 1; bounding box: 33×61×34 Å

Secondary structure (DSSP, 8-state):
--HHHHHHHHHHHHHHHTSGGGTT-B-GGGGT---TT--SPPP---HHHHHHHHHHHHHHTSEEEEEETTEEEEEE---------------